Protein AF-Q6XHZ1-F1 (afdb_monomer)

Solvent-accessible surface area (backbone atoms only — not comparable to full-atom values): 10785 Å² total; per-residue (Å²): 141,83,89,86,82,85,83,84,80,84,86,82,88,77,90,75,83,90,74,94,71,91,73,93,63,85,80,75,78,76,70,77,77,73,86,48,84,84,69,68,73,84,78,90,54,63,91,78,42,57,81,92,63,53,59,85,88,58,80,82,77,64,54,61,61,56,48,50,54,55,50,48,55,52,49,52,50,48,53,53,49,50,52,52,50,50,53,51,52,49,50,59,52,53,71,75,41,88,48,70,71,60,56,57,54,70,62,82,90,76,73,67,87,81,54,57,74,72,43,73,49,80,44,84,48,87,92,38,84,40,80,47,64,37,75,40,74,70,55,55,55,53,62,65,69,53,66,42,89,79,44,96,71,70,65,75,93,122

InterPro domains:
  IPR004192 Cytochrome b-c1 complex subunit Rieske, transmembrane domain [PF02921] (37-100)
  IPR014349 Rieske iron-sulphur protein [PTHR10134] (35-157)
  IPR036922 Rieske [2Fe-2S] iron-sulphur domain superfamily [G3DSA:2.102.10.10] (99-158)
  IPR036922 Rieske [2Fe-2S] iron-sulphur domain superfamily [SSF50022] (91-157)
  IPR037008 Cytochrome bc1 complex subunit Rieske, transmembrane domain superfamily [G3DSA:1.20.5.270] (36-98)

pLDDT: mean 79.32, std 18.7, range [34.72, 97.62]

Sequence (158 aa):
MMNAVSRAYVRGGAQVLSTGLKASGVAVNSMANRQAHTDLQVPDFSPYRRESVKDSRRRNETAEERKAFSYLMVGAGAVGGAYAAKGLVNTFIGSMSASAEVLAMAKIEIKLADIPEGKSVTFKWRGKPLFIRHRTAAEIETERNVPTSTLRDPEADD

Organism: Drosophila yakuba (NCBI:txid7245)

Radius of gyration: 50.9 Å; Cα contacts (8 Å, |Δi|>4): 54; chains: 1; bounding box: 110×47×123 Å

Structure (mmCIF, N/CA/C/O backbone):
data_AF-Q6XHZ1-F1
#
_entry.id   AF-Q6XHZ1-F1
#
loop_
_atom_site.group_PDB
_atom_site.id
_atom_site.type_symbol
_atom_site.label_atom_id
_atom_site.label_alt_id
_atom_site.label_comp_id
_atom_site.label_asym_id
_atom_site.label_entity_id
_atom_site.label_seq_id
_atom_site.pdbx_PDB_ins_code
_atom_site.Cartn_x
_atom_site.Cartn_y
_atom_site.Cartn_z
_atom_site.occupancy
_atom_site.B_iso_or_equiv
_atom_site.auth_seq_id
_atom_site.auth_comp_id
_atom_site.auth_asym_id
_atom_site.auth_atom_id
_atom_site.pdbx_PDB_model_num
ATOM 1 N N . MET A 1 1 ? 34.734 -31.997 -75.864 1.00 38.38 1 MET A N 1
ATOM 2 C CA . MET A 1 1 ? 33.684 -31.148 -76.478 1.00 38.38 1 MET A CA 1
ATOM 3 C C . MET A 1 1 ? 33.109 -30.300 -75.350 1.00 38.38 1 MET A C 1
ATOM 5 O O . MET A 1 1 ? 32.696 -30.901 -74.379 1.00 38.38 1 MET A O 1
ATOM 9 N N . MET A 1 2 ? 33.146 -28.970 -75.291 1.00 40.78 2 MET A N 1
ATOM 10 C CA . MET A 1 2 ? 33.356 -27.900 -76.270 1.00 40.78 2 MET A CA 1
ATOM 11 C C . MET A 1 2 ? 34.129 -26.746 -75.594 1.00 40.78 2 MET A C 1
ATOM 13 O O . MET A 1 2 ? 33.885 -26.438 -74.431 1.00 40.78 2 MET A O 1
ATOM 17 N N . ASN A 1 3 ? 35.055 -26.128 -76.332 1.00 34.94 3 ASN A N 1
ATOM 18 C CA . ASN A 1 3 ? 35.782 -24.914 -75.947 1.00 34.94 3 ASN A CA 1
ATOM 19 C C . ASN A 1 3 ? 34.853 -23.693 -75.995 1.00 34.94 3 ASN A C 1
ATOM 21 O O . ASN A 1 3 ? 34.116 -23.532 -76.969 1.00 34.94 3 ASN A O 1
ATOM 25 N N . ALA A 1 4 ? 34.951 -22.797 -75.009 1.00 45.88 4 ALA A N 1
ATOM 26 C CA . ALA A 1 4 ? 34.337 -21.473 -75.064 1.00 45.88 4 ALA A CA 1
ATOM 27 C C . ALA A 1 4 ? 35.411 -20.403 -75.305 1.00 45.88 4 ALA A C 1
ATOM 29 O O . ALA A 1 4 ? 36.354 -20.224 -74.539 1.00 45.88 4 ALA A O 1
ATOM 30 N N . VAL A 1 5 ? 35.239 -19.761 -76.454 1.00 49.81 5 VAL A N 1
ATOM 31 C CA . VAL A 1 5 ? 36.094 -18.814 -77.163 1.00 49.81 5 VAL A CA 1
ATOM 32 C C . VAL A 1 5 ? 36.353 -17.518 -76.385 1.00 49.81 5 VAL A C 1
ATOM 34 O O . VAL A 1 5 ? 35.440 -16.874 -75.871 1.00 49.81 5 VAL A O 1
ATOM 37 N N . SER A 1 6 ? 37.629 -17.125 -76.392 1.00 37.69 6 SER A N 1
ATOM 38 C CA . SER A 1 6 ? 38.165 -15.822 -75.996 1.00 37.69 6 SER A CA 1
ATOM 39 C C . SER A 1 6 ? 37.603 -14.703 -76.877 1.00 37.69 6 SER A C 1
ATOM 41 O O . SER A 1 6 ? 37.682 -14.767 -78.105 1.00 37.69 6 SER A O 1
ATOM 43 N N . ARG A 1 7 ? 37.042 -13.661 -76.257 1.00 43.16 7 ARG A N 1
ATOM 44 C CA . ARG A 1 7 ? 36.557 -12.469 -76.957 1.00 43.16 7 ARG A CA 1
ATOM 45 C C . ARG A 1 7 ? 37.659 -11.407 -76.930 1.00 43.16 7 ARG A C 1
ATOM 47 O O . ARG A 1 7 ? 37.788 -10.648 -75.974 1.00 43.16 7 ARG A O 1
ATOM 54 N N . ALA A 1 8 ? 38.465 -11.394 -77.987 1.00 38.97 8 ALA A N 1
ATOM 55 C CA . ALA A 1 8 ? 39.414 -10.331 -78.286 1.00 38.97 8 ALA A CA 1
ATOM 56 C C . ALA A 1 8 ? 38.655 -9.026 -78.579 1.00 38.97 8 ALA A C 1
ATOM 58 O O . ALA A 1 8 ? 37.789 -8.999 -79.455 1.00 38.97 8 ALA A O 1
ATOM 59 N N . TYR A 1 9 ? 38.984 -7.948 -77.864 1.00 35.69 9 TYR A N 1
ATOM 60 C CA . TYR A 1 9 ? 38.576 -6.597 -78.241 1.00 35.69 9 TYR A CA 1
ATOM 61 C C . TYR A 1 9 ? 39.767 -5.863 -78.854 1.00 35.69 9 TYR A C 1
ATOM 63 O O . TYR A 1 9 ? 40.872 -5.833 -78.311 1.00 35.69 9 TYR A O 1
ATOM 71 N N . VAL A 1 10 ? 39.518 -5.334 -80.045 1.00 39.34 10 VAL A N 1
ATOM 72 C CA . VAL A 1 10 ? 40.479 -4.753 -80.972 1.00 39.34 10 VAL A CA 1
ATOM 73 C C . VAL A 1 10 ? 40.830 -3.320 -80.561 1.00 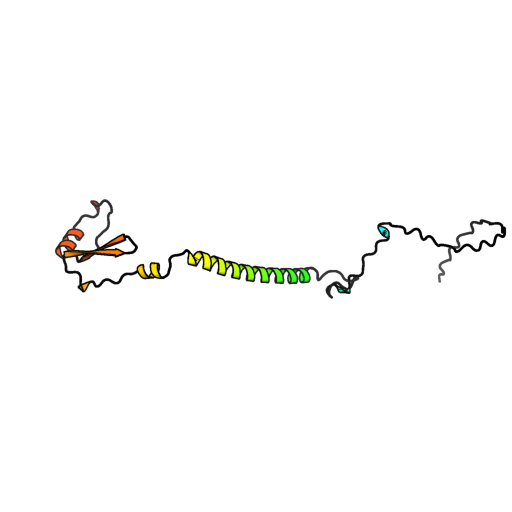39.34 10 VAL A C 1
ATOM 75 O O . VAL A 1 10 ? 39.975 -2.449 -80.470 1.00 39.34 10 VAL A O 1
ATOM 78 N N . ARG A 1 11 ? 42.130 -3.119 -80.337 1.00 34.72 11 ARG A N 1
ATOM 79 C CA . ARG A 1 11 ? 42.991 -1.991 -80.740 1.00 34.72 11 ARG A CA 1
ATOM 80 C C . ARG A 1 11 ? 42.290 -0.683 -81.167 1.00 34.72 11 ARG A C 1
ATOM 82 O O . ARG A 1 11 ? 41.925 -0.521 -82.327 1.00 34.72 11 ARG A O 1
ATOM 89 N N . GLY A 1 12 ? 42.278 0.301 -80.267 1.00 37.16 12 GLY A N 1
ATOM 90 C CA . GLY A 1 12 ? 42.235 1.728 -80.602 1.00 37.16 12 GLY A CA 1
ATOM 91 C C . GLY A 1 12 ? 43.630 2.322 -80.413 1.00 37.16 12 GLY A C 1
ATOM 92 O O . GLY A 1 12 ? 44.147 2.343 -79.300 1.00 37.16 12 GLY A O 1
ATOM 93 N N . GLY A 1 13 ? 44.277 2.711 -81.511 1.00 38.50 13 GLY A N 1
ATOM 94 C CA . GLY A 1 13 ? 45.605 3.310 -81.497 1.00 38.50 13 GLY A CA 1
ATOM 95 C C . GLY A 1 13 ? 45.573 4.769 -81.051 1.00 38.50 13 GLY A C 1
ATOM 96 O O . GLY A 1 13 ? 44.775 5.555 -81.548 1.00 38.50 13 GLY A O 1
ATOM 97 N N . ALA A 1 14 ? 46.503 5.134 -80.176 1.00 36.72 14 ALA A N 1
ATOM 98 C CA . ALA A 1 14 ? 46.985 6.498 -80.042 1.00 36.72 14 ALA A CA 1
ATOM 99 C C . ALA A 1 14 ? 48.511 6.419 -79.974 1.00 36.72 14 ALA A C 1
ATOM 101 O O . ALA A 1 14 ? 49.087 5.985 -78.976 1.00 36.72 14 ALA A O 1
ATOM 102 N N . GLN A 1 15 ? 49.162 6.749 -81.089 1.00 38.88 15 GLN A N 1
ATOM 103 C CA . GLN A 1 15 ? 50.593 7.015 -81.099 1.00 38.88 15 GLN A CA 1
ATOM 104 C C . GLN A 1 15 ? 50.830 8.307 -80.319 1.00 38.88 15 GLN A C 1
ATOM 106 O O . GLN A 1 15 ? 50.256 9.339 -80.656 1.00 38.88 15 GLN A O 1
ATOM 111 N N . VAL A 1 16 ? 51.681 8.257 -79.297 1.00 40.91 16 VAL A N 1
ATOM 112 C CA . VAL A 1 16 ? 52.223 9.463 -78.671 1.00 40.91 16 VAL A CA 1
ATOM 113 C C . VAL A 1 16 ? 53.708 9.496 -78.988 1.00 40.91 16 VAL A C 1
ATOM 115 O O . VAL A 1 16 ? 54.466 8.612 -78.588 1.00 40.91 16 VAL A O 1
ATOM 118 N N . LEU A 1 17 ? 54.078 10.499 -79.786 1.00 39.88 17 LEU A N 1
ATOM 119 C CA . LEU A 1 17 ? 55.448 10.840 -80.135 1.00 39.88 17 LEU A CA 1
ATOM 120 C C . LEU A 1 17 ? 56.300 10.996 -78.873 1.00 39.88 17 LEU A C 1
ATOM 122 O O . LEU A 1 17 ? 55.942 11.706 -77.935 1.00 39.88 17 LEU A O 1
ATOM 126 N N . SER A 1 18 ? 57.473 10.372 -78.900 1.00 49.53 18 SER A N 1
ATOM 127 C CA . SER A 1 18 ? 58.544 10.614 -77.950 1.00 49.53 18 SER A CA 1
ATOM 128 C C . SER A 1 18 ? 59.159 11.992 -78.195 1.00 49.53 18 SER A C 1
ATOM 130 O O . SER A 1 18 ? 59.894 12.186 -79.163 1.00 49.53 18 SER A O 1
ATOM 132 N N . THR A 1 19 ? 58.936 12.927 -77.281 1.00 37.81 19 THR A N 1
ATOM 133 C CA . THR A 1 19 ? 59.834 14.068 -77.080 1.00 37.81 19 THR A CA 1
ATOM 134 C C . THR A 1 19 ? 60.336 14.017 -75.651 1.00 37.81 19 THR A C 1
ATOM 136 O O . THR A 1 19 ? 59.563 14.077 -74.697 1.00 37.81 19 THR A O 1
ATOM 139 N N . GLY A 1 20 ? 61.646 13.818 -75.521 1.00 50.34 20 GLY A N 1
ATOM 140 C CA . GLY A 1 20 ? 62.329 13.723 -74.246 1.00 50.34 20 GLY A CA 1
ATOM 141 C C . GLY A 1 20 ? 62.229 15.022 -73.457 1.00 50.34 20 GLY A C 1
ATOM 142 O O . GLY A 1 20 ? 62.679 16.070 -73.906 1.00 50.34 20 GLY A O 1
ATOM 143 N N . LEU A 1 21 ? 61.712 14.908 -72.239 1.00 38.62 21 LEU A N 1
ATOM 144 C CA . LEU A 1 21 ? 62.036 15.800 -71.138 1.00 38.62 21 LEU A CA 1
ATOM 145 C C . LEU A 1 21 ? 62.055 14.939 -69.870 1.00 38.62 21 LEU A C 1
ATOM 147 O O . LEU A 1 21 ? 61.014 14.498 -69.386 1.00 38.62 21 LEU A O 1
ATOM 151 N N . LYS A 1 22 ? 63.248 14.635 -69.347 1.00 46.22 22 LYS A N 1
ATOM 152 C CA . LYS A 1 22 ? 63.387 14.031 -68.016 1.00 46.22 22 LYS A CA 1
ATOM 153 C C . LYS A 1 22 ? 63.086 15.112 -66.978 1.00 46.22 22 LYS A C 1
ATOM 155 O O . LYS A 1 22 ? 63.996 15.778 -66.496 1.00 46.22 22 LYS A O 1
ATOM 160 N N . ALA A 1 23 ? 61.812 15.299 -66.652 1.00 44.72 23 ALA A N 1
ATOM 161 C CA . ALA A 1 23 ? 61.416 16.063 -65.481 1.00 44.72 23 ALA A CA 1
ATOM 162 C C . ALA A 1 23 ? 61.537 15.152 -64.251 1.00 44.72 23 ALA A C 1
ATOM 164 O O . ALA A 1 23 ? 60.729 14.248 -64.050 1.00 44.72 23 ALA A O 1
ATOM 165 N N . SER A 1 24 ? 62.564 15.382 -63.431 1.00 53.78 24 SER A N 1
ATOM 166 C CA . SER A 1 24 ? 62.637 14.860 -62.063 1.00 53.78 24 SER A CA 1
ATOM 167 C C . SER A 1 24 ? 61.621 15.612 -61.198 1.00 53.78 24 SER A C 1
ATOM 169 O O . SER A 1 24 ? 61.982 16.485 -60.412 1.00 53.78 24 SER A O 1
ATOM 171 N N . GLY A 1 25 ? 60.338 15.323 -61.397 1.00 49.44 25 GLY A N 1
ATOM 172 C CA . GLY A 1 25 ? 59.256 15.774 -60.532 1.00 49.44 25 GLY A CA 1
ATOM 173 C C . GLY A 1 25 ? 58.845 14.629 -59.621 1.00 49.44 25 GLY A C 1
ATOM 174 O O . GLY A 1 25 ? 58.508 13.550 -60.104 1.00 49.44 25 GLY A O 1
ATOM 175 N N . VAL A 1 26 ? 58.871 14.847 -58.307 1.00 54.59 26 VAL A N 1
ATOM 176 C CA . VAL A 1 26 ? 58.201 13.955 -57.356 1.00 54.59 26 VAL A CA 1
ATOM 177 C C . VAL A 1 26 ? 56.733 13.900 -57.768 1.00 54.59 26 VAL A C 1
ATOM 179 O O . VAL A 1 26 ? 56.031 14.907 -57.694 1.00 54.59 26 VAL A O 1
ATOM 182 N N . ALA A 1 27 ? 56.282 12.743 -58.252 1.00 53.81 27 ALA A N 1
ATOM 183 C CA . ALA A 1 27 ? 54.879 12.508 -58.545 1.00 53.81 27 ALA A CA 1
ATOM 184 C C . ALA A 1 27 ? 54.122 12.500 -57.215 1.00 53.81 27 ALA A C 1
ATOM 186 O O . ALA A 1 27 ? 54.007 11.475 -56.544 1.00 53.81 27 ALA A O 1
ATOM 187 N N . VAL A 1 28 ? 53.636 13.669 -56.803 1.00 56.88 28 VAL A N 1
ATOM 188 C CA . VAL A 1 28 ? 52.619 13.747 -55.765 1.00 56.88 28 VAL A CA 1
ATOM 189 C C . VAL A 1 28 ? 51.370 13.158 -56.401 1.00 56.88 28 VAL A C 1
ATOM 191 O O . VAL A 1 28 ? 50.695 13.815 -57.190 1.00 56.88 28 VAL A O 1
ATOM 194 N N . ASN A 1 29 ? 51.100 11.886 -56.110 1.00 55.12 29 ASN A N 1
ATOM 195 C CA . ASN A 1 29 ? 49.809 11.282 -56.394 1.00 55.12 29 ASN A CA 1
ATOM 196 C C . ASN A 1 29 ? 48.801 12.020 -55.505 1.00 55.12 29 ASN A C 1
ATOM 198 O O . ASN A 1 29 ? 48.561 11.630 -54.362 1.00 55.12 29 ASN A O 1
ATOM 202 N N . SER A 1 30 ? 48.253 13.134 -55.991 1.00 58.59 30 SER A N 1
ATOM 203 C CA . SER A 1 30 ? 47.077 13.751 -55.400 1.00 58.59 30 SER A CA 1
ATOM 204 C C . SER A 1 30 ? 45.910 12.810 -55.672 1.00 58.59 30 SER A C 1
ATOM 206 O O . SER A 1 30 ? 45.147 12.966 -56.622 1.00 58.59 30 SER A O 1
ATOM 208 N N . MET A 1 31 ? 45.802 11.764 -54.848 1.00 61.06 31 MET A N 1
ATOM 209 C CA . MET A 1 31 ? 44.595 10.960 -54.770 1.00 61.06 31 MET A CA 1
ATOM 210 C C . MET A 1 31 ? 43.490 11.922 -54.343 1.00 61.06 31 MET A C 1
ATOM 212 O O . MET A 1 31 ? 43.390 12.286 -53.173 1.00 61.06 31 MET A O 1
ATOM 216 N N . ALA A 1 32 ? 42.723 12.413 -55.316 1.00 64.31 32 ALA A N 1
ATOM 217 C CA . ALA A 1 32 ? 41.515 13.170 -55.065 1.00 64.31 32 ALA A CA 1
ATOM 218 C C . ALA A 1 32 ? 40.619 12.266 -54.218 1.00 64.31 32 ALA A C 1
ATOM 220 O O . ALA A 1 32 ? 40.073 11.280 -54.713 1.00 64.31 32 ALA A O 1
ATOM 221 N N . ASN A 1 33 ? 40.568 12.543 -52.916 1.00 66.69 33 ASN A N 1
ATOM 222 C CA . ASN A 1 33 ? 39.811 11.740 -51.976 1.00 66.69 33 ASN A CA 1
ATOM 223 C C . ASN A 1 33 ? 38.339 11.983 -52.299 1.00 66.69 33 ASN A C 1
ATOM 225 O O . ASN A 1 33 ? 37.790 13.047 -52.004 1.00 66.69 33 ASN A O 1
ATOM 229 N N . ARG A 1 34 ? 37.731 11.047 -53.025 1.00 71.75 34 ARG A N 1
ATOM 230 C CA . ARG A 1 34 ? 36.323 11.117 -53.384 1.00 71.75 34 ARG A CA 1
ATOM 231 C C . ARG A 1 34 ? 35.547 10.985 -52.079 1.00 71.75 34 ARG A C 1
ATOM 233 O O . ARG A 1 34 ? 35.514 9.932 -51.466 1.00 71.75 34 ARG A O 1
ATOM 240 N N . GLN A 1 35 ? 34.970 12.084 -51.611 1.00 77.50 35 GLN A N 1
ATOM 241 C CA . GLN A 1 35 ? 34.133 12.091 -50.412 1.00 77.50 35 GLN A CA 1
ATOM 242 C C . GLN A 1 35 ? 32.686 11.777 -50.798 1.00 77.50 35 GLN A C 1
ATOM 244 O O . GLN A 1 35 ? 31.768 12.544 -50.513 1.00 77.50 35 GLN A O 1
ATOM 249 N N . ALA A 1 36 ? 32.476 10.678 -51.526 1.00 84.94 36 ALA A N 1
ATOM 250 C CA . ALA A 1 36 ? 31.132 10.238 -51.853 1.00 84.94 36 ALA A CA 1
ATOM 251 C C . ALA A 1 36 ? 30.570 9.402 -50.699 1.00 84.94 36 ALA A C 1
ATOM 253 O O . ALA A 1 36 ? 31.274 8.624 -50.060 1.00 84.94 36 ALA A O 1
ATOM 254 N N . HIS A 1 37 ? 29.261 9.506 -50.469 1.00 86.38 37 HIS A N 1
ATOM 255 C CA . HIS A 1 37 ? 28.550 8.678 -49.489 1.00 86.38 37 HIS A CA 1
ATOM 256 C C . HIS A 1 37 ? 28.670 7.167 -49.776 1.00 86.38 37 HIS A C 1
ATOM 258 O O . HIS A 1 37 ? 28.423 6.357 -48.890 1.00 86.38 37 HIS A O 1
ATOM 264 N N . THR A 1 38 ? 29.064 6.785 -50.997 1.00 87.75 38 THR A N 1
ATOM 265 C CA . THR A 1 38 ? 29.324 5.398 -51.411 1.00 87.75 38 THR A CA 1
ATOM 266 C C . THR A 1 38 ? 30.628 4.825 -50.865 1.00 87.75 38 THR A C 1
ATOM 268 O O . THR A 1 38 ? 30.796 3.610 -50.867 1.00 87.75 38 THR A O 1
ATOM 271 N N . ASP A 1 39 ? 31.543 5.683 -50.415 1.00 87.31 39 ASP A N 1
ATOM 272 C CA . ASP A 1 39 ? 32.885 5.288 -49.979 1.00 87.31 39 ASP A CA 1
ATOM 273 C C . ASP A 1 39 ? 32.935 5.072 -48.448 1.00 87.31 39 ASP A C 1
ATOM 275 O O . ASP A 1 39 ? 33.941 4.629 -47.893 1.00 87.31 39 ASP A O 1
ATOM 279 N N . LEU A 1 40 ? 31.817 5.333 -47.757 1.00 87.38 40 LEU A N 1
ATOM 280 C CA . LEU A 1 40 ? 31.644 5.084 -46.329 1.00 87.38 40 LEU A CA 1
ATOM 281 C C . LEU A 1 40 ? 31.368 3.598 -46.072 1.00 87.38 40 LEU A C 1
ATOM 283 O O . LEU A 1 40 ? 30.283 3.089 -46.355 1.00 87.38 40 LEU A O 1
ATOM 287 N N . GLN A 1 41 ? 32.339 2.905 -45.481 1.00 88.31 41 GLN A N 1
ATOM 288 C CA . GLN A 1 41 ? 32.153 1.548 -44.968 1.00 88.31 41 GLN A CA 1
ATOM 289 C C . GLN A 1 41 ? 31.791 1.580 -43.482 1.00 88.31 41 GLN A C 1
ATOM 291 O O . GLN A 1 41 ? 32.354 2.353 -42.706 1.00 88.31 41 GLN A O 1
ATOM 296 N N . VAL A 1 42 ? 30.850 0.724 -43.078 1.00 91.19 42 VAL A N 1
ATOM 297 C CA . VAL A 1 42 ? 30.484 0.572 -41.665 1.00 91.19 42 VAL A CA 1
ATOM 298 C C . VAL A 1 42 ? 31.646 -0.108 -40.929 1.00 91.19 42 VAL A C 1
ATOM 300 O O . VAL A 1 42 ? 32.082 -1.171 -41.374 1.00 91.19 42 VAL A O 1
ATOM 303 N N . PRO A 1 43 ? 32.139 0.461 -39.813 1.00 93.25 43 PRO A N 1
ATOM 304 C CA . PRO A 1 43 ? 33.180 -0.166 -39.004 1.00 93.25 43 PRO A CA 1
ATOM 305 C C . PRO A 1 43 ? 32.783 -1.553 -38.487 1.00 93.25 43 PRO A C 1
ATOM 307 O O . PRO A 1 43 ? 31.599 -1.869 -38.339 1.00 93.25 43 PRO A O 1
ATOM 310 N N . ASP A 1 44 ? 33.778 -2.376 -38.162 1.00 92.19 44 ASP A N 1
ATOM 311 C CA . ASP A 1 44 ? 33.519 -3.691 -37.586 1.00 92.19 44 ASP A CA 1
ATOM 312 C C . ASP A 1 44 ? 33.066 -3.586 -36.118 1.00 92.19 44 ASP A C 1
ATOM 314 O O . ASP A 1 44 ? 33.792 -3.114 -35.246 1.00 92.19 44 ASP A O 1
ATOM 318 N N . PHE A 1 45 ? 31.852 -4.070 -35.842 1.00 94.00 45 PHE A N 1
ATOM 319 C CA . PHE A 1 45 ? 31.265 -4.146 -34.500 1.00 94.00 45 PHE A CA 1
ATOM 320 C C . PHE A 1 45 ? 31.270 -5.570 -33.926 1.00 94.00 45 PHE A C 1
ATOM 322 O O . PHE A 1 45 ? 30.639 -5.816 -32.895 1.00 94.00 45 PHE A O 1
ATOM 329 N N . SER A 1 46 ? 31.950 -6.523 -34.571 1.00 91.25 46 SER A N 1
ATOM 330 C CA . SER A 1 46 ? 32.049 -7.919 -34.119 1.00 91.25 46 SER A CA 1
ATOM 331 C C . SER A 1 46 ? 32.452 -8.080 -32.645 1.00 91.25 46 SER A C 1
ATOM 333 O O . SER A 1 46 ? 31.853 -8.935 -31.987 1.00 91.25 46 SER A O 1
ATOM 335 N N . PRO A 1 47 ? 33.349 -7.248 -32.069 1.00 94.62 47 PRO A N 1
ATOM 336 C CA . PRO A 1 47 ? 33.685 -7.326 -30.643 1.00 94.62 47 PRO A CA 1
ATOM 337 C C . PRO A 1 47 ? 32.523 -7.013 -29.683 1.00 94.62 47 PRO A C 1
ATOM 339 O O . PRO A 1 47 ? 32.496 -7.532 -28.572 1.00 94.62 47 PRO A O 1
ATOM 342 N N . TYR A 1 48 ? 31.555 -6.187 -30.093 1.00 93.25 48 TYR A N 1
ATOM 343 C CA . TYR A 1 48 ? 30.429 -5.744 -29.249 1.00 93.25 48 TYR A CA 1
ATOM 344 C C . TYR A 1 48 ? 29.135 -6.520 -29.509 1.00 93.25 48 TYR A C 1
ATOM 346 O O . TYR A 1 48 ? 28.160 -6.422 -28.759 1.00 93.25 48 TYR A O 1
ATOM 354 N N . ARG A 1 49 ? 29.094 -7.269 -30.610 1.00 91.81 49 ARG A N 1
ATOM 355 C CA . ARG A 1 49 ? 27.946 -8.086 -30.986 1.00 91.81 49 ARG A CA 1
ATOM 356 C C . ARG A 1 49 ? 27.826 -9.276 -30.043 1.00 91.81 49 ARG A C 1
ATOM 358 O O . ARG A 1 49 ? 28.802 -9.949 -29.726 1.00 91.81 49 ARG A O 1
ATOM 365 N N . ARG A 1 50 ? 26.590 -9.579 -29.643 1.00 89.81 50 ARG A N 1
ATOM 366 C CA . ARG A 1 50 ? 26.279 -10.839 -28.955 1.00 89.81 50 ARG A CA 1
ATOM 367 C C . ARG A 1 50 ? 26.637 -12.010 -29.873 1.00 89.81 50 ARG A C 1
ATOM 369 O O . ARG A 1 50 ? 26.455 -11.900 -31.084 1.00 89.81 50 ARG A O 1
ATOM 376 N N . GLU A 1 51 ? 27.081 -13.129 -29.302 1.00 89.88 51 GLU A N 1
ATOM 377 C CA . GLU A 1 51 ? 27.531 -14.311 -30.062 1.00 89.88 51 GLU A CA 1
ATOM 378 C C . GLU A 1 51 ? 26.529 -14.752 -31.140 1.00 89.88 51 GLU A C 1
ATOM 380 O O . GLU A 1 51 ? 26.912 -15.070 -32.263 1.00 89.88 51 GLU A O 1
ATOM 385 N N . SER A 1 52 ? 25.228 -14.662 -30.844 1.00 86.88 52 SER A N 1
ATOM 386 C CA . SER A 1 52 ? 24.154 -15.070 -31.752 1.00 86.88 52 SER A CA 1
ATOM 387 C C . SER A 1 52 ? 23.993 -14.217 -33.022 1.00 86.88 52 SER A C 1
ATOM 389 O O . SER A 1 52 ? 23.225 -14.601 -33.901 1.00 86.88 52 SER A O 1
ATOM 391 N N . VAL A 1 53 ? 24.685 -13.074 -33.140 1.00 90.12 53 VAL A N 1
ATOM 392 C CA . VAL A 1 53 ? 24.614 -12.155 -34.300 1.00 90.12 53 VAL A CA 1
ATOM 393 C C . VAL A 1 53 ? 25.983 -11.781 -34.883 1.00 90.12 53 VAL A C 1
ATOM 395 O O . VAL A 1 53 ? 26.095 -10.796 -35.621 1.00 90.12 53 VAL A O 1
ATOM 398 N N . LYS A 1 54 ? 27.034 -12.530 -34.532 1.00 89.69 54 LYS A N 1
ATOM 399 C CA . LYS A 1 54 ? 28.377 -12.342 -35.103 1.00 89.69 54 LYS A CA 1
ATOM 400 C C . LYS A 1 54 ? 28.497 -12.904 -36.519 1.00 89.69 54 LYS A C 1
ATOM 402 O O . LYS A 1 54 ? 29.218 -12.344 -37.336 1.00 89.69 54 LYS A O 1
ATOM 407 N N . ASP A 1 55 ? 27.774 -13.979 -36.819 1.00 88.38 55 ASP A N 1
ATOM 408 C CA . ASP A 1 55 ? 27.753 -14.574 -38.154 1.00 88.38 55 ASP A CA 1
ATOM 409 C C . ASP A 1 55 ? 26.859 -13.758 -39.101 1.00 88.38 55 ASP A C 1
ATOM 411 O O . ASP A 1 55 ? 25.637 -13.723 -38.949 1.00 88.38 55 ASP A O 1
ATOM 415 N N . SER A 1 56 ? 27.472 -13.102 -40.090 1.00 83.56 56 SER A N 1
ATOM 416 C CA . SER A 1 56 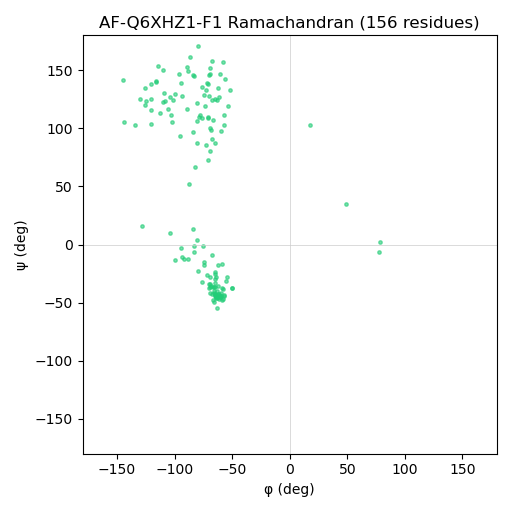? 26.783 -12.255 -41.071 1.00 83.56 56 SER A CA 1
ATOM 417 C C . SER A 1 56 ? 26.011 -13.037 -42.135 1.00 83.56 56 SER A C 1
ATOM 419 O O . SER A 1 56 ? 25.186 -12.453 -42.838 1.00 83.56 56 SER A O 1
ATOM 421 N N . ARG A 1 57 ? 26.262 -14.346 -42.273 1.00 85.94 57 ARG A N 1
ATOM 422 C CA . ARG A 1 57 ? 25.626 -15.199 -43.290 1.00 85.94 57 ARG A CA 1
ATOM 423 C C . ARG A 1 57 ? 24.372 -15.907 -42.780 1.00 85.94 57 ARG A C 1
ATOM 425 O O . ARG A 1 57 ? 23.635 -16.483 -43.578 1.00 85.94 57 ARG A O 1
ATOM 432 N N . ARG A 1 5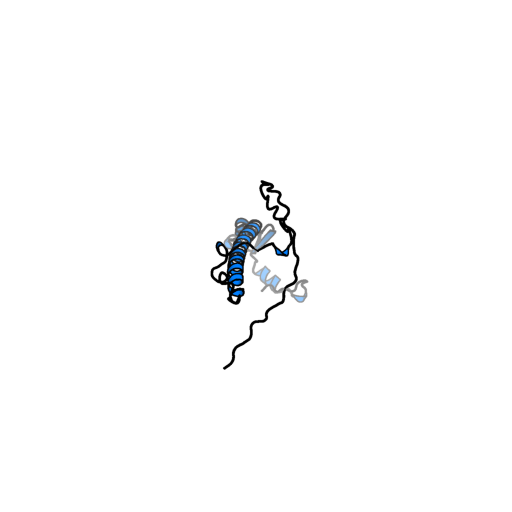8 ? 24.119 -15.876 -41.469 1.00 85.88 58 ARG A N 1
ATOM 433 C CA . ARG A 1 58 ? 22.934 -16.477 -40.845 1.00 85.88 58 ARG A CA 1
ATOM 434 C C . ARG A 1 58 ? 21.756 -15.508 -40.795 1.00 85.88 58 ARG A C 1
ATOM 436 O O . ARG A 1 58 ? 21.919 -14.298 -40.652 1.00 85.88 58 ARG A O 1
ATOM 443 N N . ARG A 1 59 ? 20.540 -16.060 -40.862 1.00 84.06 59 ARG A N 1
ATOM 444 C CA . ARG A 1 59 ? 19.308 -15.304 -40.603 1.00 84.06 59 ARG A CA 1
ATOM 445 C C . ARG A 1 59 ? 19.202 -14.948 -39.120 1.00 84.06 59 ARG A C 1
ATOM 447 O O . ARG A 1 59 ? 19.605 -15.711 -38.247 1.00 84.06 59 ARG A O 1
ATOM 454 N N . ASN A 1 60 ? 18.633 -13.779 -38.837 1.00 82.50 60 ASN A N 1
ATOM 455 C CA . ASN A 1 60 ? 18.474 -13.253 -37.481 1.00 82.50 60 ASN A CA 1
ATOM 456 C C . ASN A 1 60 ? 17.239 -13.852 -36.781 1.00 82.50 60 ASN A C 1
ATOM 458 O O . ASN A 1 60 ? 16.268 -13.152 -36.507 1.00 82.50 60 ASN A O 1
ATOM 462 N N . GLU A 1 61 ? 17.276 -15.154 -36.511 1.00 84.69 61 GLU A N 1
ATOM 463 C CA . GLU A 1 61 ? 16.189 -15.890 -35.844 1.00 84.69 61 GLU A CA 1
ATOM 464 C C . GLU A 1 61 ? 16.209 -15.680 -34.314 1.00 84.69 61 GLU A C 1
ATOM 466 O O . GLU A 1 61 ? 15.176 -15.722 -33.656 1.00 84.69 61 GLU A O 1
ATOM 471 N N . THR A 1 62 ? 17.363 -15.308 -33.747 1.00 87.62 62 THR A N 1
ATOM 472 C CA . THR A 1 62 ? 17.562 -15.057 -32.301 1.00 87.62 62 THR A CA 1
ATOM 473 C C . THR A 1 62 ? 17.160 -13.644 -31.853 1.00 87.62 62 THR A C 1
ATOM 475 O O . THR A 1 62 ? 17.541 -13.174 -30.776 1.00 87.62 62 THR A O 1
ATOM 478 N N . ALA A 1 63 ? 16.446 -12.891 -32.695 1.00 88.56 63 ALA A N 1
ATOM 479 C CA . ALA A 1 63 ? 16.048 -11.518 -32.388 1.00 88.56 63 ALA A CA 1
ATOM 480 C C . ALA A 1 63 ? 15.092 -11.446 -31.191 1.00 88.56 63 ALA A C 1
ATOM 482 O O . ALA A 1 63 ? 15.286 -10.607 -30.309 1.00 88.56 63 ALA A O 1
ATOM 483 N N . GLU A 1 64 ? 14.097 -12.331 -31.152 1.00 92.06 64 GLU A N 1
ATOM 484 C CA . GLU A 1 64 ? 13.062 -12.328 -30.116 1.00 92.06 64 GLU A CA 1
ATOM 485 C C . GLU A 1 64 ? 13.620 -12.724 -28.747 1.00 92.06 64 GLU A C 1
ATOM 487 O O . GLU A 1 64 ? 13.373 -12.030 -27.767 1.00 92.06 64 GLU A O 1
ATOM 492 N N . GLU A 1 65 ? 14.487 -13.734 -28.675 1.00 92.44 65 GLU A N 1
ATOM 493 C CA . GLU A 1 65 ? 15.141 -14.148 -27.423 1.00 92.44 65 GLU A CA 1
ATOM 494 C C . GLU A 1 65 ? 15.972 -13.019 -26.797 1.00 92.44 65 GLU A C 1
ATOM 496 O O . GLU A 1 65 ? 15.926 -12.777 -25.588 1.00 92.44 65 GLU A O 1
ATOM 501 N N . ARG A 1 66 ? 16.716 -12.268 -27.621 1.00 92.25 66 ARG A N 1
ATOM 502 C CA . ARG A 1 66 ? 17.544 -11.150 -27.144 1.00 92.25 66 ARG A CA 1
ATOM 503 C C . ARG A 1 66 ? 16.702 -10.010 -26.585 1.00 92.25 66 ARG A C 1
ATOM 505 O O . ARG A 1 66 ? 17.102 -9.419 -25.578 1.00 92.25 66 ARG A O 1
ATOM 512 N N . LYS A 1 67 ? 15.577 -9.703 -27.239 1.00 94.00 67 LYS A N 1
ATOM 513 C CA . LYS A 1 67 ? 14.605 -8.711 -26.763 1.00 94.00 67 LYS A CA 1
ATOM 514 C C . LYS A 1 67 ? 13.947 -9.193 -25.478 1.00 94.00 67 LYS A C 1
ATOM 516 O O . LYS A 1 67 ? 13.930 -8.445 -24.509 1.00 94.00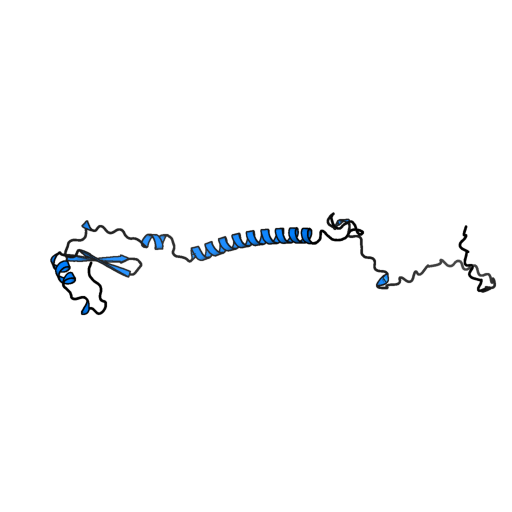 67 LYS A O 1
ATOM 521 N N . ALA A 1 68 ? 13.485 -10.442 -25.448 1.00 95.19 68 ALA A N 1
ATOM 522 C CA . ALA A 1 68 ? 12.846 -11.049 -24.289 1.00 95.19 68 ALA A CA 1
ATOM 523 C C . ALA A 1 68 ? 13.758 -11.016 -23.059 1.00 95.19 68 ALA A C 1
ATOM 525 O O . ALA A 1 68 ? 13.312 -10.595 -22.001 1.00 95.19 68 ALA A O 1
ATOM 526 N N . PHE A 1 69 ? 15.048 -11.344 -23.196 1.00 94.38 69 PHE A N 1
ATOM 527 C CA . PHE A 1 69 ? 16.013 -11.227 -22.096 1.00 94.38 69 PHE A CA 1
ATOM 528 C C . PHE A 1 69 ? 16.123 -9.790 -21.565 1.00 94.38 69 PHE A C 1
ATOM 530 O O . PHE A 1 69 ? 16.062 -9.554 -20.359 1.00 94.38 69 PHE A O 1
ATOM 537 N N . SER A 1 70 ? 16.266 -8.812 -22.462 1.00 95.19 70 SER A N 1
ATOM 538 C CA . SER A 1 70 ? 16.369 -7.405 -22.072 1.00 95.19 70 SER A CA 1
ATOM 539 C C . SER A 1 70 ? 15.073 -6.889 -21.432 1.00 95.19 70 SER A C 1
ATOM 541 O O . SER A 1 70 ? 15.134 -6.215 -20.406 1.00 95.19 70 SER A O 1
ATOM 543 N N . TYR A 1 71 ? 13.907 -7.248 -21.973 1.00 96.94 71 TYR A N 1
ATOM 544 C CA . TYR A 1 71 ? 12.611 -6.889 -21.395 1.00 96.94 71 TYR A CA 1
ATOM 545 C C . TYR A 1 71 ? 12.334 -7.602 -20.078 1.00 96.94 71 TYR A C 1
ATOM 547 O O . TYR A 1 71 ? 11.745 -6.995 -19.191 1.00 96.94 71 TYR A O 1
ATOM 555 N N . LEU A 1 72 ? 12.796 -8.839 -19.907 1.00 97.25 72 LEU A N 1
ATOM 556 C CA . LEU A 1 72 ? 12.685 -9.560 -18.646 1.00 97.25 72 LEU A CA 1
ATOM 557 C C . LEU A 1 72 ? 13.486 -8.860 -17.547 1.00 97.25 72 LEU A C 1
ATOM 559 O O . LEU A 1 72 ? 12.964 -8.669 -16.455 1.00 97.25 72 LEU A O 1
ATOM 563 N N . MET A 1 73 ? 14.716 -8.427 -17.834 1.00 96.81 73 MET A N 1
ATOM 564 C CA . MET A 1 73 ? 15.536 -7.697 -16.859 1.00 96.81 73 MET A CA 1
ATOM 565 C C . MET A 1 73 ? 14.903 -6.360 -16.464 1.00 96.81 73 MET A C 1
ATOM 567 O O . MET A 1 73 ? 14.820 -6.043 -15.277 1.00 96.81 73 MET A O 1
ATOM 571 N N . VAL A 1 74 ? 14.394 -5.603 -17.441 1.00 97.44 74 VAL A N 1
ATOM 572 C CA . VAL A 1 74 ? 13.666 -4.351 -17.175 1.00 97.44 74 VAL A CA 1
ATOM 573 C C . VAL A 1 74 ? 12.378 -4.622 -16.396 1.00 97.44 74 VAL A C 1
ATOM 575 O O . VAL A 1 74 ? 12.097 -3.926 -15.425 1.00 97.44 74 VAL A O 1
ATOM 578 N N . GLY A 1 75 ? 11.620 -5.651 -16.776 1.00 97.25 75 GLY A N 1
ATOM 579 C CA . GLY A 1 75 ? 10.383 -6.049 -16.111 1.00 97.25 75 GLY A CA 1
ATOM 580 C C . GLY A 1 75 ? 10.610 -6.471 -14.661 1.00 97.25 75 GLY A C 1
ATOM 581 O O . GLY A 1 75 ? 9.910 -5.996 -13.772 1.00 97.25 75 GLY A O 1
ATOM 582 N N . ALA A 1 76 ? 11.630 -7.289 -14.396 1.00 97.00 76 ALA A N 1
ATOM 583 C CA . ALA A 1 76 ? 12.004 -7.697 -13.044 1.00 97.00 76 ALA A CA 1
ATOM 584 C C . ALA A 1 76 ? 12.412 -6.491 -12.182 1.00 97.00 76 ALA A C 1
ATOM 586 O O . ALA A 1 76 ? 11.940 -6.351 -11.051 1.00 97.00 76 ALA A O 1
ATOM 587 N N . GLY A 1 77 ? 13.223 -5.581 -12.735 1.00 97.06 77 GLY A N 1
ATOM 588 C CA . GLY A 1 77 ? 13.590 -4.332 -12.066 1.00 97.06 77 GLY A CA 1
ATOM 589 C C . GLY A 1 77 ? 12.379 -3.442 -11.773 1.00 97.06 77 GLY A C 1
ATOM 590 O O . GLY A 1 77 ? 12.254 -2.917 -10.668 1.00 97.06 77 GLY A O 1
ATOM 591 N N . ALA A 1 78 ? 11.448 -3.324 -12.722 1.00 97.12 78 ALA A N 1
ATOM 592 C CA . ALA A 1 78 ? 10.224 -2.546 -12.558 1.00 97.12 78 ALA A CA 1
ATOM 593 C C . ALA A 1 78 ? 9.308 -3.125 -11.469 1.00 97.12 78 ALA A C 1
ATOM 595 O O . ALA A 1 78 ? 8.794 -2.369 -10.648 1.00 97.12 78 ALA A O 1
ATOM 596 N N . VAL A 1 79 ? 9.142 -4.450 -11.410 1.00 97.62 79 VAL A N 1
ATOM 597 C CA . VAL A 1 79 ? 8.353 -5.115 -10.357 1.00 97.62 79 VAL A CA 1
ATOM 598 C C . VAL A 1 79 ? 8.991 -4.907 -8.982 1.00 97.62 79 VAL A C 1
ATOM 600 O O . VAL A 1 79 ? 8.295 -4.534 -8.036 1.00 97.62 79 VAL A O 1
ATOM 603 N N . GLY A 1 80 ? 10.311 -5.083 -8.868 1.00 97.19 80 GLY A N 1
ATOM 604 C CA . GLY A 1 80 ? 11.038 -4.819 -7.624 1.00 97.19 80 GLY A CA 1
ATOM 605 C C . GLY A 1 80 ? 10.914 -3.359 -7.175 1.00 97.19 80 GLY A C 1
ATOM 606 O O . GLY A 1 80 ? 10.598 -3.087 -6.016 1.00 97.19 80 GLY A O 1
ATOM 607 N N . GLY A 1 81 ? 11.075 -2.417 -8.109 1.00 97.12 81 GLY A N 1
ATOM 608 C CA . GLY A 1 81 ? 10.902 -0.986 -7.858 1.00 97.12 81 GLY A CA 1
ATOM 609 C C . GLY A 1 81 ? 9.478 -0.628 -7.432 1.00 97.12 81 GLY A C 1
ATOM 610 O O . GLY A 1 81 ? 9.291 0.111 -6.467 1.00 97.12 81 GLY A O 1
ATOM 611 N N . ALA A 1 82 ? 8.466 -1.203 -8.084 1.00 97.00 82 ALA A N 1
ATO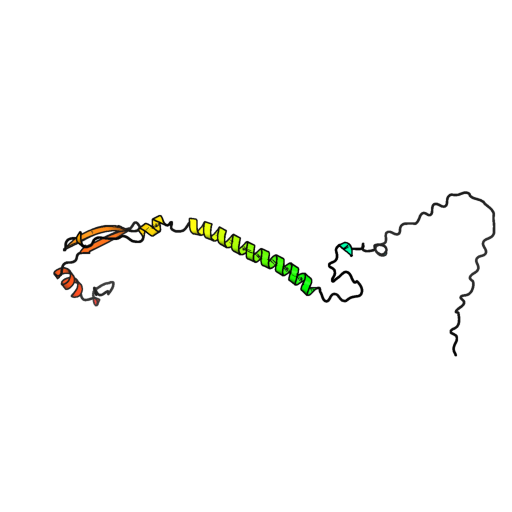M 612 C CA . ALA A 1 82 ? 7.066 -1.003 -7.725 1.00 97.00 82 ALA A CA 1
ATOM 613 C C . ALA A 1 82 ? 6.748 -1.536 -6.320 1.00 97.00 82 ALA A C 1
ATOM 615 O O . ALA A 1 82 ? 6.028 -0.881 -5.567 1.00 97.00 82 ALA A O 1
ATOM 616 N N . TYR A 1 83 ? 7.306 -2.687 -5.933 1.00 96.94 83 TYR A N 1
ATOM 617 C CA . TYR A 1 83 ? 7.137 -3.229 -4.583 1.00 96.94 83 TYR A CA 1
ATOM 618 C C . TYR A 1 83 ? 7.756 -2.317 -3.518 1.00 96.94 83 TYR A C 1
ATOM 620 O O . TYR A 1 83 ? 7.108 -2.004 -2.517 1.00 96.94 83 TYR A O 1
ATOM 628 N N . ALA A 1 84 ? 8.976 -1.832 -3.758 1.00 96.44 84 ALA A N 1
ATOM 629 C CA . ALA A 1 84 ? 9.635 -0.887 -2.862 1.00 96.44 84 ALA A CA 1
ATOM 630 C C . ALA A 1 84 ? 8.841 0.425 -2.744 1.00 96.44 84 ALA A C 1
ATOM 632 O O . ALA A 1 84 ? 8.554 0.879 -1.635 1.00 96.44 84 ALA A O 1
ATOM 633 N N . ALA A 1 85 ? 8.407 0.990 -3.874 1.00 96.00 85 ALA A N 1
ATOM 634 C CA . ALA A 1 85 ? 7.582 2.193 -3.901 1.00 96.00 85 ALA A CA 1
ATOM 635 C C . ALA A 1 85 ? 6.261 1.994 -3.144 1.00 96.00 85 ALA A C 1
ATOM 637 O O . ALA A 1 85 ? 5.895 2.836 -2.325 1.00 96.00 85 ALA A O 1
ATOM 638 N N . LYS A 1 86 ? 5.581 0.856 -3.339 1.00 95.56 86 LYS A N 1
ATOM 639 C CA . LYS A 1 86 ? 4.371 0.496 -2.586 1.00 95.56 86 LYS A CA 1
ATOM 640 C C . LYS A 1 86 ? 4.642 0.466 -1.084 1.00 95.56 86 LYS A C 1
ATOM 642 O O . LYS A 1 86 ? 3.851 1.017 -0.326 1.00 95.56 86 LYS A O 1
ATOM 647 N N . GLY A 1 87 ? 5.734 -0.164 -0.650 1.00 93.50 87 GLY A N 1
ATOM 648 C CA . GLY A 1 87 ? 6.105 -0.239 0.764 1.00 93.50 87 GLY A CA 1
ATOM 649 C C . GLY A 1 87 ? 6.330 1.141 1.382 1.00 93.50 87 GLY A C 1
ATOM 650 O O . GLY A 1 87 ? 5.792 1.432 2.453 1.00 93.50 87 GLY A O 1
ATOM 651 N N . LEU A 1 88 ? 7.049 2.015 0.672 1.00 94.50 88 LEU A N 1
ATOM 652 C CA . LEU A 1 88 ? 7.290 3.390 1.107 1.00 94.50 88 LEU A CA 1
ATOM 653 C C . LEU A 1 88 ? 5.979 4.172 1.196 1.00 94.50 88 LEU A C 1
ATOM 655 O O . LEU A 1 88 ? 5.639 4.671 2.265 1.00 94.50 88 LEU A O 1
ATOM 659 N N . VAL A 1 89 ? 5.204 4.216 0.110 1.00 94.75 89 VAL A N 1
ATOM 660 C CA . VAL A 1 89 ? 3.923 4.938 0.061 1.00 94.75 89 VAL A CA 1
ATOM 661 C C . VAL A 1 89 ? 2.965 4.435 1.139 1.00 94.75 89 VAL A C 1
ATOM 663 O O . VAL A 1 89 ? 2.361 5.240 1.841 1.00 94.75 89 VAL A O 1
ATOM 666 N N . ASN A 1 90 ? 2.864 3.119 1.335 1.00 93.12 90 ASN A N 1
ATOM 667 C CA . ASN A 1 90 ? 2.004 2.547 2.366 1.00 93.12 90 ASN A CA 1
ATOM 668 C C . ASN A 1 90 ? 2.460 2.926 3.781 1.00 93.12 90 ASN A C 1
ATOM 670 O O . ASN A 1 90 ? 1.625 3.189 4.637 1.00 93.12 90 ASN A O 1
ATOM 674 N N . THR A 1 91 ? 3.769 3.001 4.024 1.00 90.25 91 THR A N 1
ATOM 675 C CA . THR A 1 91 ? 4.308 3.467 5.311 1.00 90.25 91 THR A CA 1
ATOM 676 C C . THR A 1 91 ? 3.967 4.937 5.551 1.00 90.25 91 THR A C 1
ATOM 678 O O . THR A 1 91 ? 3.499 5.290 6.632 1.00 90.25 91 THR A O 1
ATOM 681 N N . PHE A 1 92 ? 4.127 5.791 4.536 1.00 90.19 92 PHE A N 1
ATOM 682 C CA . PHE A 1 92 ? 3.769 7.207 4.637 1.00 90.19 92 PHE A CA 1
ATOM 683 C C . PHE A 1 92 ? 2.267 7.408 4.869 1.00 90.19 92 PHE A C 1
ATOM 685 O O . PHE A 1 92 ? 1.886 8.135 5.783 1.00 90.19 92 PHE A O 1
ATOM 692 N N . ILE A 1 93 ? 1.404 6.715 4.122 1.00 91.00 93 ILE A N 1
ATOM 693 C CA . ILE A 1 93 ? -0.052 6.784 4.325 1.00 91.00 93 ILE A CA 1
ATOM 694 C C . ILE A 1 93 ? -0.433 6.219 5.699 1.00 91.00 93 ILE A C 1
ATOM 696 O O . ILE A 1 93 ? -1.223 6.823 6.420 1.00 91.00 93 ILE A O 1
ATOM 700 N N . GLY A 1 94 ? 0.162 5.092 6.094 1.00 86.88 94 GLY A N 1
ATOM 701 C CA . GLY A 1 94 ? -0.049 4.480 7.403 1.00 86.88 94 GLY A CA 1
ATOM 702 C C . GLY A 1 94 ? 0.310 5.422 8.552 1.00 86.88 94 GLY A C 1
ATOM 703 O O . GLY A 1 94 ? -0.436 5.493 9.524 1.00 86.88 94 GLY A O 1
ATOM 704 N N . SER A 1 95 ? 1.375 6.218 8.411 1.00 83.56 95 SER A N 1
ATOM 705 C CA . SER A 1 95 ? 1.762 7.220 9.415 1.00 83.56 95 SER A CA 1
ATOM 706 C C . SER A 1 95 ? 0.737 8.349 9.594 1.00 83.56 95 SER A C 1
ATOM 708 O O . SER A 1 95 ? 0.655 8.932 10.671 1.00 83.56 95 SER A O 1
ATOM 710 N N . MET A 1 96 ? -0.071 8.634 8.567 1.00 85.38 96 MET A N 1
ATOM 711 C CA . MET A 1 96 ? -1.163 9.614 8.630 1.00 85.38 96 MET A CA 1
ATOM 712 C C . MET A 1 96 ? -2.484 8.999 9.117 1.00 85.38 96 MET A C 1
ATOM 714 O O . MET A 1 96 ? -3.435 9.725 9.407 1.00 85.38 96 MET A O 1
ATOM 718 N N . SER A 1 97 ? -2.570 7.667 9.172 1.00 81.38 97 SER A N 1
ATOM 719 C CA . SER A 1 97 ? -3.748 6.946 9.655 1.00 81.38 97 SER A CA 1
ATOM 720 C C . SER A 1 97 ? -3.803 6.914 11.189 1.00 81.38 97 SER A C 1
ATOM 722 O O . SER A 1 97 ? -2.870 7.343 11.866 1.00 81.38 97 SER A O 1
ATOM 724 N N . ALA A 1 98 ? -4.922 6.444 11.754 1.00 73.00 98 ALA A N 1
ATOM 725 C CA . ALA A 1 98 ? -5.122 6.425 13.202 1.00 73.00 98 ALA A CA 1
ATOM 726 C C . ALA A 1 98 ? -3.964 5.704 13.914 1.00 73.00 98 ALA A C 1
ATOM 728 O O . ALA A 1 98 ? -3.722 4.518 13.685 1.00 73.00 98 ALA A O 1
ATOM 729 N N . SER A 1 99 ? -3.265 6.429 14.789 1.00 73.25 99 SER A N 1
ATOM 730 C CA . SER A 1 99 ? -2.143 5.886 15.548 1.00 73.25 99 SER A CA 1
ATOM 731 C C . SER A 1 99 ? -2.616 4.836 16.558 1.00 73.25 99 SER A C 1
ATOM 733 O O . SER A 1 99 ? -3.779 4.814 16.978 1.00 73.25 99 SER A O 1
ATOM 735 N N . ALA A 1 100 ? -1.700 3.960 16.976 1.00 70.25 100 ALA A N 1
ATOM 736 C CA . ALA A 1 100 ? -1.992 2.882 17.920 1.00 70.25 100 ALA A CA 1
ATOM 737 C C . ALA A 1 100 ? -2.613 3.387 19.236 1.00 70.25 100 ALA A C 1
ATOM 739 O O . ALA A 1 100 ? -3.459 2.710 19.807 1.00 70.25 100 AL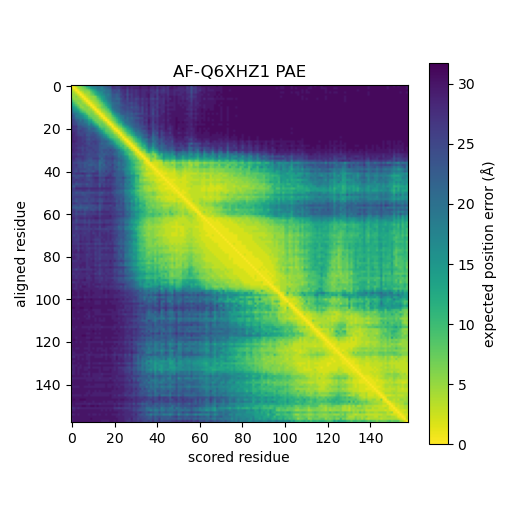A A O 1
ATOM 740 N N . GLU A 1 101 ? -2.269 4.597 19.680 1.00 62.62 101 GLU A N 1
ATOM 741 C CA . GLU A 1 101 ? -2.840 5.220 20.881 1.00 62.62 101 GLU A CA 1
ATOM 742 C C . GLU A 1 101 ? -4.318 5.601 20.699 1.00 62.62 101 GLU A C 1
ATOM 744 O O . GLU A 1 101 ? -5.133 5.419 21.604 1.00 62.62 101 GLU A O 1
ATOM 749 N N . VAL A 1 102 ? -4.710 6.053 19.503 1.00 70.56 102 VAL A N 1
ATOM 750 C CA . VAL A 1 102 ? -6.119 6.327 19.174 1.00 70.56 102 VAL A CA 1
ATOM 751 C C . VAL A 1 102 ? -6.919 5.027 19.070 1.00 70.56 102 VAL A C 1
ATOM 753 O O . VAL A 1 102 ? -8.068 4.975 19.510 1.00 70.56 102 VAL A O 1
ATOM 756 N N . LEU A 1 103 ? -6.316 3.964 18.529 1.00 70.31 103 LEU A N 1
ATOM 757 C CA . LEU A 1 103 ? -6.934 2.635 18.491 1.00 70.31 103 LEU A CA 1
ATOM 758 C C . LEU A 1 103 ? -7.022 1.990 19.878 1.00 70.31 103 LEU A C 1
ATOM 760 O O . LEU A 1 103 ? -8.006 1.312 20.163 1.00 70.31 103 LEU A O 1
ATOM 764 N N . ALA A 1 104 ? -6.056 2.238 20.761 1.00 69.81 104 ALA A N 1
ATOM 765 C CA . ALA A 1 104 ? -6.116 1.788 22.147 1.00 69.81 104 ALA A CA 1
ATOM 766 C C . ALA A 1 104 ? -7.309 2.418 22.886 1.00 69.81 104 ALA A C 1
ATOM 768 O O . ALA A 1 104 ? -7.990 1.739 23.646 1.00 69.81 104 ALA A O 1
ATOM 769 N N . MET A 1 105 ? -7.653 3.674 22.576 1.00 70.00 105 MET A N 1
ATOM 770 C CA . MET A 1 105 ? -8.865 4.333 23.085 1.00 70.00 105 MET A CA 1
ATOM 771 C C . MET A 1 105 ? -10.172 3.869 22.410 1.00 70.00 105 MET A C 1
ATOM 773 O O . MET A 1 105 ? -11.252 4.361 22.752 1.00 70.00 105 MET A O 1
ATOM 777 N N . ALA A 1 106 ? -10.122 2.955 21.434 1.00 75.44 106 ALA A N 1
ATOM 778 C CA . ALA A 1 106 ? -11.322 2.493 20.739 1.00 75.44 106 ALA A CA 1
ATOM 779 C C . ALA A 1 106 ? -12.196 1.592 21.618 1.00 75.44 106 ALA A C 1
ATOM 781 O O . ALA A 1 106 ? -13.408 1.548 21.411 1.00 75.44 106 ALA A O 1
ATOM 782 N N . LYS A 1 107 ? -11.608 0.905 22.599 1.00 80.62 107 LYS A N 1
ATOM 783 C CA . LYS A 1 107 ? -12.318 0.037 23.542 1.00 80.62 107 LYS A CA 1
ATOM 784 C C . LYS A 1 107 ? -12.080 0.543 24.956 1.00 80.62 107 LYS A C 1
ATOM 786 O O . LYS A 1 107 ? -10.967 0.927 25.294 1.00 80.62 107 LYS A O 1
ATOM 791 N N . ILE A 1 108 ? -13.134 0.552 25.760 1.00 84.06 108 ILE A N 1
ATOM 792 C CA . ILE A 1 108 ? -13.061 0.891 27.179 1.00 84.06 108 ILE A CA 1
ATOM 793 C C . ILE A 1 108 ? -13.685 -0.248 27.972 1.00 84.06 108 ILE A C 1
ATOM 795 O O . ILE A 1 108 ? -14.738 -0.763 27.598 1.00 84.06 108 ILE A O 1
ATOM 799 N N . GLU A 1 109 ? -13.014 -0.661 29.039 1.00 86.56 109 GLU A N 1
ATOM 800 C CA . GLU A 1 109 ? -13.542 -1.645 29.978 1.00 86.56 109 GLU A CA 1
ATOM 801 C C . GLU A 1 109 ? -14.234 -0.906 31.117 1.00 86.56 109 GLU A C 1
ATOM 803 O O . GLU A 1 109 ? -13.668 0.011 31.715 1.00 86.56 109 GLU A O 1
ATOM 808 N N . ILE A 1 110 ? -15.480 -1.286 31.393 1.00 85.88 110 ILE A N 1
ATOM 809 C CA . ILE A 1 110 ? -16.322 -0.618 32.383 1.00 85.88 110 ILE A CA 1
ATOM 810 C C . ILE A 1 110 ? -16.796 -1.666 33.374 1.00 85.88 110 ILE A C 1
ATOM 812 O O . ILE A 1 110 ? -17.403 -2.670 33.001 1.00 85.88 110 ILE A O 1
ATOM 816 N N . LYS A 1 111 ? -16.510 -1.427 34.653 1.00 87.69 111 LYS A N 1
ATOM 817 C CA . LYS A 1 111 ? -16.967 -2.282 35.743 1.00 87.69 111 LYS A CA 1
ATOM 818 C C . LYS A 1 111 ? -18.443 -2.012 36.002 1.00 87.69 111 LYS A C 1
ATOM 820 O O . LYS A 1 111 ? -18.808 -0.967 36.529 1.00 87.69 111 LYS A O 1
ATOM 825 N N . LEU A 1 112 ? -19.286 -2.972 35.638 1.00 84.38 112 LEU A N 1
ATOM 826 C CA . LEU A 1 112 ? -20.737 -2.864 35.813 1.00 84.38 112 LEU A CA 1
ATOM 827 C C . LEU A 1 112 ? -21.157 -2.906 37.292 1.00 84.38 112 LEU A C 1
ATOM 829 O O . LEU A 1 112 ? -22.157 -2.300 37.654 1.00 84.38 112 LEU A O 1
ATOM 833 N N . ALA A 1 113 ? -20.370 -3.565 38.150 1.00 85.31 113 ALA A N 1
ATOM 834 C CA . ALA A 1 113 ? -20.649 -3.690 39.583 1.00 85.31 113 ALA A CA 1
ATOM 835 C C . ALA A 1 113 ? -20.604 -2.352 40.343 1.00 85.31 113 ALA A C 1
ATOM 837 O O . ALA A 1 113 ? -21.243 -2.213 41.382 1.00 85.31 113 ALA A O 1
ATOM 838 N N . ASP A 1 114 ? -19.879 -1.363 39.816 1.00 82.38 114 ASP A N 1
ATOM 839 C CA . ASP A 1 114 ? -19.709 -0.058 40.461 1.00 82.38 114 ASP A CA 1
ATOM 840 C C . ASP A 1 114 ? -20.889 0.896 40.165 1.00 82.38 114 ASP A C 1
ATOM 842 O O . ASP A 1 114 ? -20.958 1.994 40.724 1.00 82.38 114 ASP A O 1
ATOM 846 N N . ILE A 1 115 ? -21.826 0.498 39.289 1.00 84.00 115 ILE A N 1
ATOM 847 C CA . ILE A 1 115 ? -22.984 1.305 38.884 1.00 84.00 115 ILE A CA 1
ATOM 848 C C . ILE A 1 115 ? -24.241 0.796 39.613 1.00 84.00 115 ILE A C 1
ATOM 850 O O . ILE A 1 115 ? -24.789 -0.246 39.241 1.00 84.00 115 ILE A O 1
ATOM 854 N N . PRO A 1 116 ? -24.742 1.518 40.632 1.00 85.75 116 PRO A N 1
ATOM 855 C CA . PRO A 1 116 ? -25.961 1.124 41.329 1.00 85.75 116 PRO A CA 1
ATOM 856 C C . PRO A 1 116 ? -27.196 1.286 40.431 1.00 85.75 116 PRO A C 1
ATOM 858 O O . PRO A 1 116 ? -27.236 2.153 39.552 1.00 85.75 116 PRO A O 1
ATOM 861 N N . GLU A 1 117 ? -28.217 0.473 40.689 1.00 87.25 117 GLU A N 1
ATOM 862 C CA . GLU A 1 117 ? -29.496 0.488 39.971 1.00 87.25 117 GLU A CA 1
ATOM 863 C C . GLU A 1 117 ? -30.171 1.871 40.000 1.00 87.25 117 GLU A C 1
ATOM 865 O O . GLU A 1 117 ? -30.107 2.612 40.985 1.00 87.25 117 GLU A O 1
ATOM 870 N N . GLY A 1 118 ? -30.801 2.246 38.886 1.00 85.50 118 GLY A N 1
ATOM 871 C CA . GLY A 1 118 ? -31.505 3.516 38.694 1.00 85.50 118 GLY A CA 1
ATOM 872 C C . GLY A 1 118 ? -30.605 4.728 38.423 1.00 85.50 118 GLY A C 1
ATOM 873 O O . GLY A 1 118 ? -31.116 5.807 38.100 1.00 85.50 118 GLY A O 1
ATOM 874 N N . LYS A 1 119 ? -29.273 4.588 38.509 1.00 87.31 119 LYS A N 1
ATOM 875 C CA . LYS A 1 119 ? -28.330 5.676 38.203 1.00 87.31 119 LYS A CA 1
ATOM 876 C C . LYS A 1 119 ? -27.793 5.594 36.774 1.00 87.31 119 LYS A C 1
ATOM 878 O O . LYS A 1 119 ? -27.569 4.518 36.219 1.00 87.31 119 LYS A O 1
ATOM 883 N N . SER A 1 120 ? -27.554 6.773 36.203 1.00 86.88 120 SER A N 1
ATOM 884 C CA . SER A 1 120 ? -26.900 6.953 34.907 1.00 86.88 120 SER A CA 1
ATOM 885 C C . SER A 1 120 ? -25.510 7.549 35.116 1.00 86.88 120 SER A C 1
ATOM 887 O O . SER A 1 120 ? -25.365 8.551 35.817 1.00 86.88 120 SER A O 1
ATOM 889 N N . VAL A 1 121 ? -24.495 6.953 34.497 1.00 88.75 121 VAL A N 1
ATOM 890 C CA . VAL A 1 121 ? -23.109 7.432 34.512 1.00 88.75 121 VAL A CA 1
ATOM 891 C C . VAL A 1 121 ? -22.706 7.817 33.092 1.00 88.75 121 VAL A C 1
ATOM 893 O O . VAL A 1 121 ? -23.057 7.136 32.127 1.00 88.75 121 VAL A O 1
ATOM 896 N N . THR A 1 122 ? -21.965 8.916 32.964 1.00 89.12 122 THR A N 1
ATOM 897 C CA . THR A 1 122 ? -21.470 9.417 31.679 1.00 89.12 122 THR A CA 1
ATOM 898 C C . THR A 1 122 ? -19.967 9.203 31.588 1.00 89.12 122 THR A C 1
ATOM 900 O O . THR A 1 122 ? -19.212 9.712 32.414 1.00 89.12 122 THR A O 1
ATOM 903 N N . PHE A 1 123 ? -19.527 8.500 30.551 1.00 87.56 123 PHE A N 1
ATOM 904 C CA . PHE A 1 123 ? -18.119 8.282 30.236 1.00 87.5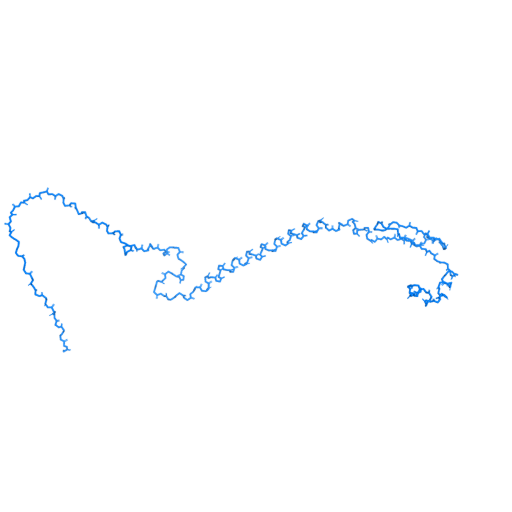6 123 PHE A CA 1
ATOM 905 C C . PHE A 1 123 ? -17.733 9.042 28.969 1.00 87.56 123 PHE A C 1
ATOM 907 O O . PHE A 1 123 ? -18.546 9.245 28.072 1.00 87.56 123 PHE A O 1
ATOM 914 N N . LYS A 1 124 ? -16.474 9.465 28.861 1.00 88.00 124 LYS A N 1
ATOM 915 C CA . LYS A 1 124 ? -15.948 10.037 27.616 1.00 88.00 124 LYS A CA 1
ATOM 916 C C . LYS A 1 124 ? -15.391 8.907 26.752 1.00 88.00 124 LYS A C 1
ATOM 918 O O . LYS A 1 124 ? -14.403 8.289 27.132 1.00 88.00 124 LYS A O 1
ATOM 923 N N . TRP A 1 125 ? -15.978 8.675 25.577 1.00 89.44 125 TRP A N 1
ATOM 924 C CA . TRP A 1 125 ? -15.531 7.648 24.630 1.00 89.44 125 TRP A CA 1
ATOM 925 C C . TRP A 1 125 ? -15.378 8.219 23.218 1.00 89.44 125 TRP A C 1
ATOM 927 O O . TRP A 1 125 ? -16.294 8.830 22.673 1.00 89.44 125 TRP A O 1
ATOM 937 N N . ARG A 1 126 ? -14.189 8.061 22.618 1.00 85.00 126 ARG A N 1
ATOM 938 C CA . ARG A 1 126 ? -13.854 8.569 21.267 1.00 85.00 126 ARG A CA 1
ATOM 939 C C . ARG A 1 126 ? -14.222 10.049 21.039 1.00 85.00 126 ARG A C 1
ATOM 941 O O . ARG A 1 126 ? -14.639 10.434 19.952 1.00 85.00 126 ARG A O 1
ATOM 948 N N . GLY A 1 127 ? -14.092 10.878 22.078 1.00 84.88 127 GLY A N 1
ATOM 949 C CA . GLY A 1 127 ? -14.432 12.307 22.028 1.00 84.88 127 GLY A CA 1
ATOM 950 C C . GLY A 1 127 ? -15.929 12.629 22.134 1.00 84.88 127 GLY A C 1
ATOM 951 O O . GLY A 1 127 ? -16.283 13.803 22.105 1.00 84.88 127 GLY A O 1
ATOM 952 N N . LYS A 1 128 ? -16.794 11.622 22.302 1.00 89.19 128 LYS A N 1
ATOM 953 C CA . LYS A 1 128 ? -18.242 11.762 22.507 1.00 89.19 128 LYS A CA 1
ATOM 954 C C . LYS A 1 128 ? -18.640 11.283 23.914 1.00 89.19 128 LYS A C 1
ATOM 956 O O . LYS A 1 128 ? -17.926 10.464 24.499 1.00 89.19 128 LYS A O 1
ATOM 961 N N . PRO A 1 129 ? -19.743 11.787 24.489 1.00 92.88 129 PRO A N 1
ATOM 962 C CA . PRO A 1 129 ? -20.281 11.236 25.727 1.00 92.88 129 PRO A CA 1
ATOM 963 C C . PRO A 1 129 ? -20.939 9.874 25.458 1.00 92.88 129 PRO A C 1
ATOM 965 O O . PRO A 1 129 ? -21.713 9.730 24.513 1.00 92.88 129 PRO A O 1
ATOM 968 N N . LEU A 1 130 ? -20.623 8.885 26.289 1.00 91.56 130 LEU A N 1
ATOM 969 C CA . LEU A 1 130 ? -21.255 7.571 26.338 1.00 91.56 130 LEU A CA 1
ATOM 970 C C . LEU A 1 130 ? -22.063 7.476 27.634 1.00 91.56 130 LEU A C 1
ATOM 972 O O . LEU A 1 130 ? -21.507 7.644 28.720 1.00 91.56 130 LEU A O 1
ATOM 976 N N . PHE A 1 131 ? -23.360 7.204 27.516 1.00 91.94 131 PHE A N 1
ATOM 977 C CA . PHE A 1 131 ? -24.268 7.089 28.654 1.00 91.94 131 PHE A CA 1
ATOM 978 C C . PHE A 1 131 ? -24.504 5.625 28.997 1.00 91.94 131 PHE A C 1
ATOM 980 O O . PHE A 1 131 ? -24.839 4.829 28.124 1.00 91.94 131 PHE A O 1
ATOM 987 N N . ILE A 1 132 ? -24.342 5.281 30.271 1.00 91.31 132 ILE A N 1
ATOM 988 C CA . ILE A 1 132 ? -24.588 3.934 30.782 1.00 91.31 132 ILE A CA 1
ATOM 989 C C . ILE A 1 132 ? -25.563 4.052 31.937 1.00 91.31 132 ILE A C 1
ATOM 991 O O . ILE A 1 132 ? -25.285 4.738 32.921 1.00 91.31 132 ILE A O 1
ATOM 995 N N . ARG A 1 133 ? -26.712 3.394 31.804 1.00 91.69 133 ARG A N 1
ATOM 996 C CA . ARG A 1 133 ? -27.767 3.379 32.814 1.00 91.69 133 ARG A CA 1
ATOM 997 C C . ARG A 1 133 ? -28.019 1.950 33.261 1.00 91.69 133 ARG A C 1
ATOM 999 O O . ARG A 1 133 ? -28.333 1.094 32.439 1.00 91.69 133 ARG A O 1
ATOM 1006 N N . HIS A 1 134 ? -27.939 1.721 34.566 1.00 92.50 134 HIS A N 1
ATOM 1007 C CA . HIS A 1 134 ? -28.407 0.477 35.159 1.00 92.50 134 HIS A CA 1
ATOM 1008 C C . HIS A 1 134 ? -29.920 0.600 35.389 1.00 92.50 134 HIS A C 1
ATOM 1010 O O . HIS A 1 134 ? -30.349 1.246 36.343 1.00 92.50 134 HIS A O 1
ATOM 1016 N N . ARG A 1 135 ? -30.730 0.078 34.459 1.00 92.50 135 ARG A N 1
ATOM 1017 C CA . ARG A 1 135 ? -32.202 0.177 34.506 1.00 92.50 135 ARG A CA 1
ATOM 1018 C C . ARG A 1 135 ? -32.784 -0.668 35.641 1.00 92.50 135 ARG A C 1
ATOM 1020 O O . ARG A 1 135 ? -32.253 -1.732 35.944 1.00 92.50 135 ARG A O 1
ATOM 1027 N N . THR A 1 136 ? -33.883 -0.206 36.237 1.00 93.44 136 THR A N 1
ATOM 1028 C CA . THR A 1 136 ? -34.656 -0.991 37.218 1.00 93.44 136 THR A CA 1
ATOM 1029 C C . THR A 1 136 ? -35.694 -1.875 36.519 1.00 93.44 136 THR A C 1
ATOM 1031 O O . THR A 1 136 ? -36.072 -1.610 35.378 1.00 93.44 136 THR A O 1
ATOM 1034 N N . ALA A 1 137 ? -36.205 -2.904 37.202 1.00 90.81 137 ALA A N 1
ATOM 1035 C CA . ALA A 1 137 ? -37.229 -3.793 36.640 1.00 90.81 137 ALA A CA 1
ATOM 1036 C C . ALA A 1 137 ? -38.513 -3.048 36.216 1.00 90.81 137 ALA A C 1
ATOM 1038 O O . ALA A 1 137 ? -39.080 -3.351 35.170 1.00 90.81 137 ALA A O 1
ATOM 1039 N N . ALA A 1 138 ? -38.926 -2.034 36.985 1.00 89.25 138 ALA A N 1
ATOM 1040 C CA . ALA A 1 138 ? -40.100 -1.219 36.672 1.00 89.25 138 ALA A CA 1
ATOM 1041 C C . ALA A 1 138 ? -39.911 -0.369 35.400 1.00 89.25 138 ALA A C 1
ATOM 1043 O O . ALA A 1 138 ? -40.846 -0.196 34.619 1.00 89.25 138 ALA A O 1
ATOM 1044 N N . GLU A 1 139 ? -38.697 0.139 35.163 1.00 88.81 139 GLU A N 1
ATOM 1045 C CA . GLU A 1 139 ? -38.372 0.879 33.935 1.00 88.81 139 GLU A CA 1
ATOM 1046 C C . GLU A 1 139 ? -38.392 -0.038 32.713 1.00 88.81 139 GLU A C 1
ATOM 1048 O O . GLU A 1 139 ? -38.958 0.327 31.690 1.00 88.81 139 GLU A O 1
ATOM 1053 N N . ILE A 1 140 ? -37.839 -1.247 32.836 1.00 90.06 140 ILE A N 1
ATOM 1054 C CA . ILE A 1 140 ? -37.834 -2.242 31.754 1.00 90.06 140 ILE A CA 1
ATOM 1055 C C . ILE A 1 140 ? -39.268 -2.621 31.357 1.00 90.06 140 ILE A C 1
ATOM 1057 O O . ILE A 1 140 ? -39.588 -2.687 30.175 1.00 90.06 140 ILE A O 1
ATOM 1061 N N . GLU A 1 141 ? -40.150 -2.846 32.332 1.00 89.25 141 GLU A N 1
ATOM 1062 C CA . GLU A 1 141 ? -41.554 -3.165 32.058 1.00 89.25 141 GLU A CA 1
ATOM 1063 C C . GLU A 1 141 ? -42.299 -1.990 31.411 1.00 89.25 141 GLU A C 1
ATOM 1065 O O . GLU A 1 141 ? -43.124 -2.190 30.522 1.00 89.25 141 GLU A O 1
ATOM 1070 N N . THR A 1 142 ? -41.986 -0.758 31.812 1.00 88.25 142 THR A N 1
ATOM 1071 C CA . THR A 1 142 ? -42.613 0.437 31.234 1.00 88.25 142 THR A CA 1
ATOM 1072 C C . THR A 1 142 ? -42.239 0.605 29.763 1.00 88.25 142 THR A C 1
ATOM 1074 O O . THR A 1 142 ? -43.134 0.762 28.937 1.00 88.25 142 THR A O 1
ATOM 1077 N N . GLU A 1 143 ? -40.948 0.520 29.423 1.00 88.50 143 GLU A N 1
ATOM 1078 C CA . GLU A 1 143 ? -40.466 0.711 28.045 1.00 88.50 143 GLU A CA 1
ATOM 1079 C C . GLU A 1 143 ? -40.909 -0.428 27.110 1.00 88.50 143 GLU A C 1
ATOM 1081 O O . GLU A 1 143 ? -41.303 -0.178 25.971 1.00 88.50 143 GLU A O 1
ATOM 1086 N N . ARG A 1 144 ? -40.966 -1.674 27.601 1.00 87.94 144 ARG A N 1
ATOM 1087 C CA . ARG A 1 144 ? -41.481 -2.822 26.828 1.00 87.94 144 ARG A CA 1
ATOM 1088 C C . ARG A 1 144 ? -42.962 -2.723 26.475 1.00 87.94 144 ARG A C 1
ATOM 1090 O O . ARG A 1 144 ? -43.388 -3.269 25.461 1.00 87.94 144 ARG A O 1
ATOM 1097 N N . ASN A 1 145 ? -43.753 -2.051 27.309 1.00 87.50 145 ASN A N 1
ATOM 1098 C CA . ASN A 1 145 ? -45.192 -1.896 27.098 1.00 87.50 145 ASN A CA 1
ATOM 1099 C C . ASN A 1 145 ? -45.543 -0.738 26.141 1.00 87.50 145 ASN A C 1
ATOM 1101 O O . ASN A 1 145 ? -46.723 -0.522 25.851 1.00 87.50 145 ASN A O 1
ATOM 1105 N N . VAL A 1 146 ? -44.554 0.013 25.636 1.00 86.81 146 VAL A N 1
ATOM 1106 C CA . VAL A 1 146 ? -44.789 1.128 24.709 1.00 86.81 146 VAL A CA 1
ATOM 1107 C C . VAL A 1 146 ? -45.137 0.604 23.306 1.00 86.81 146 VAL A C 1
ATOM 1109 O O . VAL A 1 146 ? -44.397 -0.195 22.731 1.00 86.81 146 VAL A O 1
ATOM 1112 N N . PRO A 1 147 ? -46.240 1.070 22.686 1.00 85.50 147 PRO A N 1
ATOM 1113 C CA . PRO A 1 147 ? -46.591 0.674 21.327 1.00 85.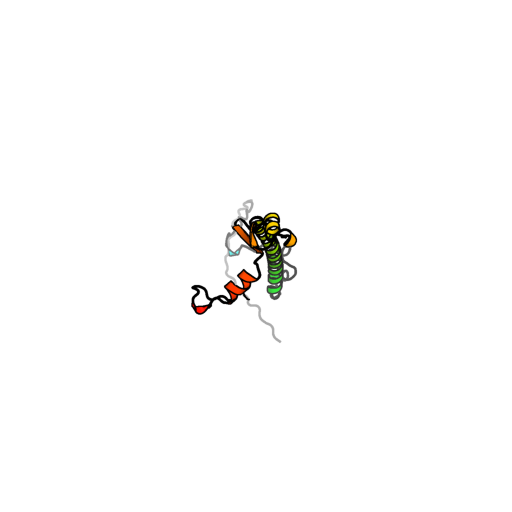50 147 PRO A CA 1
ATOM 1114 C C . PRO A 1 147 ? -45.623 1.294 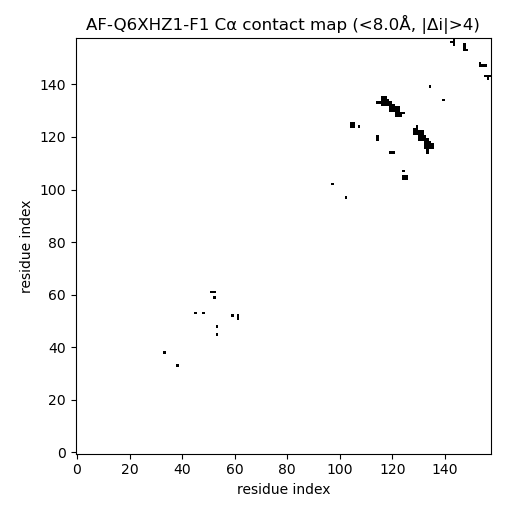20.304 1.00 85.50 147 PRO A C 1
ATOM 1116 O O . PRO A 1 147 ? -45.704 2.486 20.000 1.00 85.50 147 PRO A O 1
ATOM 1119 N N . THR A 1 148 ? -44.761 0.473 19.697 1.00 83.75 148 THR A N 1
ATOM 1120 C CA . THR A 1 148 ? -43.733 0.884 18.709 1.00 83.75 148 THR A CA 1
ATOM 1121 C C . THR A 1 148 ? -44.282 1.662 17.509 1.00 83.75 148 THR A C 1
ATOM 1123 O O . THR A 1 148 ? -43.604 2.527 16.968 1.00 83.75 148 THR A O 1
ATOM 1126 N N . SER A 1 149 ? -45.544 1.431 17.132 1.00 84.31 149 SER A N 1
ATOM 1127 C CA . SER A 1 149 ? -46.245 2.174 16.066 1.00 84.31 149 SER A CA 1
ATOM 1128 C C . SER A 1 149 ? -46.428 3.674 16.332 1.00 84.31 149 SER A C 1
ATOM 1130 O O . SER A 1 149 ? -46.705 4.434 15.407 1.00 84.31 149 SER A O 1
ATOM 1132 N N . THR A 1 150 ? -46.293 4.104 17.588 1.00 87.81 150 THR A N 1
ATOM 1133 C CA . THR A 1 150 ? -46.415 5.514 17.983 1.00 87.81 150 THR A CA 1
ATOM 1134 C C . THR A 1 150 ? -45.076 6.251 17.968 1.00 87.81 150 THR A C 1
ATOM 1136 O O . THR A 1 150 ? -45.049 7.482 18.032 1.00 87.81 150 THR A O 1
ATOM 1139 N N . LEU A 1 151 ? -43.965 5.513 17.863 1.00 90.56 151 LEU A N 1
ATOM 1140 C CA . LEU A 1 151 ? -42.618 6.064 17.856 1.00 90.56 151 LEU A CA 1
ATOM 1141 C C . LEU A 1 151 ? -42.239 6.552 16.455 1.00 90.56 151 LEU A C 1
ATOM 1143 O O . LEU A 1 151 ? -42.599 5.962 15.439 1.00 90.56 151 LEU A O 1
ATOM 1147 N N . ARG A 1 152 ? -41.470 7.645 16.404 1.00 91.75 152 ARG A N 1
ATOM 1148 C CA . ARG A 1 152 ? -40.915 8.178 15.150 1.00 91.75 152 ARG A CA 1
ATOM 1149 C C . ARG A 1 152 ? -39.907 7.215 14.512 1.00 91.75 152 ARG A C 1
ATOM 1151 O O . ARG A 1 152 ? -39.802 7.195 13.289 1.00 91.75 152 ARG A O 1
ATOM 1158 N N . ASP A 1 153 ? -39.170 6.481 15.341 1.00 91.81 153 ASP A N 1
ATOM 1159 C CA . ASP A 1 153 ? -38.268 5.403 14.941 1.00 91.81 153 ASP A CA 1
ATOM 1160 C C . ASP A 1 153 ? -38.741 4.115 15.640 1.00 91.81 153 ASP A C 1
ATOM 1162 O O . ASP A 1 153 ? -38.623 4.020 16.865 1.00 91.81 153 ASP A O 1
ATOM 1166 N N . PRO A 1 154 ? -39.417 3.197 14.927 1.00 88.88 154 PRO A N 1
ATOM 1167 C CA . PRO A 1 154 ? -40.056 2.035 15.531 1.00 88.88 154 PRO A CA 1
ATOM 1168 C C . PRO A 1 154 ? -39.032 0.922 15.801 1.00 88.88 154 PRO A C 1
ATOM 1170 O O . PRO A 1 154 ? -38.854 0.018 14.987 1.00 88.88 154 PRO A O 1
ATOM 1173 N N . GLU A 1 155 ? -38.397 0.970 16.970 1.00 88.94 155 GLU A N 1
ATOM 1174 C CA . GLU A 1 155 ? -37.501 -0.071 17.488 1.00 88.94 155 GLU A CA 1
ATOM 1175 C C . GLU A 1 155 ? -38.097 -0.686 18.767 1.00 88.94 155 GLU A C 1
ATOM 1177 O O . GLU A 1 155 ? -38.728 0.009 19.566 1.00 88.94 155 GLU A O 1
ATOM 1182 N N . ALA A 1 156 ? -37.961 -2.004 18.928 1.00 87.94 156 ALA A N 1
ATOM 1183 C CA . ALA A 1 156 ? -38.351 -2.708 20.150 1.00 87.94 156 ALA A CA 1
ATOM 1184 C C . ALA A 1 156 ? -37.171 -2.734 21.141 1.00 87.94 156 ALA A C 1
ATOM 1186 O O . ALA A 1 156 ? -36.022 -2.697 20.719 1.00 87.94 156 ALA A O 1
ATOM 1187 N N . ASP A 1 157 ? -37.444 -2.817 22.446 1.00 85.50 157 ASP A N 1
ATOM 1188 C CA . ASP A 1 157 ? -36.415 -2.810 23.511 1.00 85.50 157 ASP A CA 1
ATOM 1189 C C . ASP A 1 157 ? -35.722 -4.180 23.739 1.00 85.50 157 ASP A C 1
ATOM 1191 O O . ASP A 1 157 ? -34.914 -4.310 24.660 1.00 85.50 157 ASP A O 1
ATOM 1195 N N . ASP A 1 158 ? -36.042 -5.203 22.933 1.00 76.44 158 ASP A N 1
ATOM 1196 C CA . ASP A 1 158 ? -35.519 -6.581 23.050 1.00 76.44 158 ASP A CA 1
ATOM 1197 C C . ASP A 1 158 ? -34.389 -6.905 22.054 1.00 76.44 158 ASP A C 1
ATOM 1199 O O . ASP A 1 158 ? -34.468 -6.471 20.881 1.00 76.44 158 ASP A O 1
#

Secondary structure (DSSP, 8-state):
-------PPP--------------------------GGG-PPPP-TTTS-GGG--TTS--TTHHHHHHHHHHHHHHHHHHHHHHHHHHHHHHHHHHSPPHHHHHTT-----GGGS-TT-EEEEEETTEEEEEE---HHHHHHHHTS-GGGSSS-----

Nearest PDB structures (foldseek):
  8ugi-assembly1_3E  TM=8.345E-01  e=5.253E-12  Sus scrofa
  2a06-assembly1_R  TM=7.337E-01  e=9.709E-11  Bos taurus
  8zp0-assembly1_C  TM=8.395E-01  e=1.288E-09  Sus scrofa
  6giq-assembly1_E  TM=9.295E-01  e=4.047E-08  Saccharomyces cerevisiae
  7dgs-assembly1_A0  TM=7.928E-01  e=3.104E-08  Bos taurus

Mean predicted aligned error: 16.63 Å

Foldseek 3Di:
DDDDDDDDDDDDDDDDDDDDDPPPDDPPPPPVPPPDPVVDDDDDPLVVDDPQPNDPVDDNPCPVVVVCVVVVVVVVVVVVVVVVVCVVVCVVVVVVDDDPVLVVLQDDDDDPVVADAPDWDWDQGSNDIDIDHRYDPVRVVVQQPDDLVVDPHRDHPD